Protein AF-A0A8D8NE88-F1 (afdb_monomer_lite)

pLDDT: mean 77.4, std 12.53, range [47.78, 92.0]

InterPro domains:
  IPR002919 Trypsin Inhibitor-like, cysteine rich domain [PF01826] (1-48)
  IPR002919 Trypsin Inhibitor-like, cysteine rich domain [PF01826] (60-117)
  IPR036084 Serine protease inhibitor-like superfamily [SSF57567] (3-49)
  IPR036084 Serine protease inhibitor-like superfamily [SSF57567] (58-118)
  IPR051368 Serine Protease Inhibitor-like TIL Domain [PTHR23259] (53-119)

Sequence (129 aa):
SACPETCESIAKGGSELRICTKNCVIGCTCRKGYVRNGDGECVLPEECPRHESSEESTKCGCNEEFNRCGSACPETCDILLGVVPRKPCIKICVEGCFCKEGYVRNQDAKCIPTSECSVPEPVCPPNEI

Organism: Culex pipiens (NCBI:txid7175)

Radius of gyration: 25.81 Å; chains: 1; bounding box: 61×37×64 Å

Structure (mmCIF, N/CA/C/O backbone):
data_AF-A0A8D8NE88-F1
#
_entry.id   AF-A0A8D8NE88-F1
#
loop_
_atom_site.group_PDB
_atom_site.id
_atom_site.type_symbol
_atom_site.label_atom_id
_atom_site.label_alt_id
_atom_site.label_comp_id
_atom_site.label_asym_id
_atom_site.label_entity_id
_atom_site.label_seq_id
_atom_site.pdbx_PDB_ins_code
_atom_site.Cartn_x
_atom_site.Cartn_y
_atom_site.Cartn_z
_atom_site.occupancy
_atom_site.B_iso_or_equiv
_atom_site.auth_seq_id
_atom_site.auth_comp_id
_atom_site.auth_asym_id
_atom_site.auth_atom_id
_atom_site.pdbx_PDB_model_num
ATOM 1 N N . SER A 1 1 ? -29.015 -2.255 37.401 1.00 59.91 1 SER A N 1
ATOM 2 C CA . SER A 1 1 ? -29.281 -1.421 36.212 1.00 59.91 1 SER A CA 1
ATOM 3 C C . SER A 1 1 ? -29.390 -2.311 34.992 1.00 59.91 1 SER A C 1
ATOM 5 O O . SER A 1 1 ? -28.652 -3.284 34.932 1.00 59.91 1 SER A O 1
ATOM 7 N N . ALA A 1 2 ? -30.270 -1.999 34.037 1.00 64.44 2 ALA A N 1
ATOM 8 C CA . ALA A 1 2 ? -30.461 -2.797 32.817 1.00 64.44 2 ALA A CA 1
ATOM 9 C C . ALA A 1 2 ? -29.329 -2.651 31.769 1.00 64.44 2 ALA A C 1
ATOM 11 O O . ALA A 1 2 ? -29.382 -3.283 30.723 1.00 64.44 2 ALA A O 1
ATOM 12 N N . CYS A 1 3 ? -28.300 -1.845 32.057 1.00 70.62 3 CYS A N 1
ATOM 13 C CA . CYS A 1 3 ? -27.124 -1.646 31.212 1.00 70.62 3 CYS A CA 1
ATOM 14 C C . CYS A 1 3 ? -25.844 -1.694 32.066 1.00 70.62 3 CYS A C 1
ATOM 16 O O . CYS A 1 3 ? -25.523 -0.694 32.713 1.00 70.62 3 CYS A O 1
ATOM 18 N N . PRO A 1 4 ? -25.125 -2.821 32.131 1.00 72.38 4 PRO A N 1
ATOM 19 C CA . PRO A 1 4 ? -23.781 -2.844 32.697 1.00 72.38 4 PRO A CA 1
ATOM 20 C C . PRO A 1 4 ? -22.764 -2.227 31.721 1.00 72.38 4 PRO A C 1
ATOM 22 O O . PRO A 1 4 ? -22.932 -2.284 30.499 1.00 72.38 4 PRO A O 1
ATOM 25 N N . GLU A 1 5 ? -21.704 -1.634 32.264 1.00 75.25 5 GLU A N 1
ATOM 26 C CA . GLU A 1 5 ? -20.551 -1.187 31.481 1.00 75.25 5 GLU A CA 1
ATOM 27 C C . GLU A 1 5 ? -19.736 -2.409 31.024 1.00 75.25 5 GLU A C 1
ATOM 29 O O . GLU A 1 5 ? -19.461 -3.329 31.800 1.00 75.25 5 GLU A O 1
ATOM 34 N N . THR A 1 6 ? -19.391 -2.443 29.740 1.00 81.81 6 THR A N 1
ATOM 35 C CA . THR A 1 6 ? -18.643 -3.533 29.094 1.00 81.81 6 THR A CA 1
ATOM 36 C C . THR A 1 6 ? -17.457 -2.942 28.349 1.00 81.81 6 THR A C 1
ATOM 38 O O . THR A 1 6 ? -17.503 -1.765 27.981 1.00 81.81 6 THR A O 1
ATOM 41 N N . CYS A 1 7 ? -16.429 -3.742 28.068 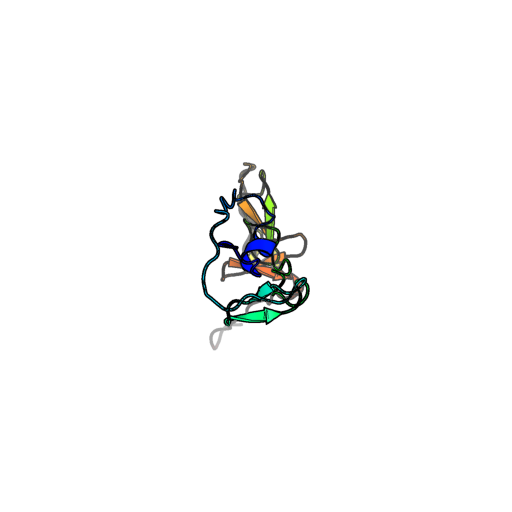1.00 80.50 7 CYS A N 1
ATOM 42 C CA . CYS A 1 7 ? -15.294 -3.283 27.260 1.00 80.50 7 CYS A CA 1
ATOM 43 C C . CYS A 1 7 ? -15.739 -2.715 25.898 1.00 80.50 7 CYS A C 1
ATOM 45 O O . CYS A 1 7 ? -15.225 -1.696 25.446 1.00 80.50 7 CYS A O 1
ATOM 47 N N . GLU A 1 8 ? -16.793 -3.285 25.309 1.00 76.56 8 GLU A N 1
ATOM 48 C CA . GLU A 1 8 ? -17.410 -2.814 24.062 1.00 76.56 8 GLU A CA 1
ATOM 49 C C . GLU A 1 8 ? -18.078 -1.431 24.183 1.00 76.56 8 GLU A C 1
ATOM 51 O O . GLU A 1 8 ? -18.140 -0.668 23.220 1.00 76.56 8 GLU A O 1
ATOM 56 N N . SER A 1 9 ? -18.575 -1.083 25.376 1.00 70.88 9 SER A N 1
ATOM 57 C CA . SER A 1 9 ? -19.137 0.244 25.673 1.00 70.88 9 SER A CA 1
ATOM 58 C C . SER A 1 9 ? -18.067 1.323 25.692 1.00 70.88 9 SER A C 1
ATOM 60 O O . SER A 1 9 ? -18.315 2.444 25.258 1.00 70.88 9 SER A O 1
ATOM 62 N N . ILE A 1 10 ? -16.903 0.976 26.242 1.00 71.50 10 ILE A N 1
ATOM 63 C CA . ILE A 1 10 ? -15.769 1.884 26.403 1.00 71.50 10 ILE A CA 1
ATOM 64 C C . ILE A 1 10 ? -15.086 2.092 25.046 1.00 71.50 10 ILE A C 1
ATOM 66 O O . ILE A 1 10 ? -14.774 3.225 24.688 1.00 71.50 10 ILE A O 1
ATOM 70 N N . ALA A 1 11 ? -14.936 1.025 24.253 1.00 63.84 11 ALA A N 1
ATOM 71 C CA . ALA A 1 11 ? -14.277 1.059 22.947 1.00 63.84 11 ALA A CA 1
ATOM 72 C C . ALA A 1 11 ? -14.993 1.933 21.898 1.00 63.84 11 ALA A C 1
ATOM 74 O O . ALA A 1 11 ? -14.343 2.515 21.037 1.00 63.84 11 ALA A O 1
ATOM 75 N N . LYS A 1 12 ? -16.325 2.071 21.965 1.00 60.06 12 LYS A N 1
ATOM 76 C CA . LYS A 1 12 ? -17.117 2.835 20.977 1.00 60.06 12 LYS A CA 1
ATOM 77 C C . LYS A 1 12 ? -17.193 4.348 21.238 1.00 60.06 12 LYS A C 1
ATOM 79 O O . LYS A 1 12 ? -18.032 5.021 20.644 1.00 60.06 12 LYS A O 1
ATOM 84 N N . GLY A 1 13 ? -16.362 4.905 22.125 1.00 56.47 13 GLY A N 1
ATOM 85 C CA . GLY A 1 13 ? -16.240 6.362 22.289 1.00 56.47 13 GLY A CA 1
ATOM 86 C C . GLY A 1 13 ? -17.548 7.090 22.636 1.00 56.47 13 GLY A C 1
ATOM 87 O O . GLY A 1 13 ? -17.723 8.247 22.267 1.00 56.47 13 GLY A O 1
ATOM 88 N N . GLY A 1 14 ? -18.490 6.420 23.310 1.00 54.78 14 GLY A N 1
ATOM 89 C CA . GLY A 1 14 ? -19.686 7.048 23.884 1.00 54.78 14 GLY A CA 1
ATOM 90 C C . GLY A 1 14 ? -20.665 7.722 22.909 1.00 54.78 14 GLY A C 1
ATOM 91 O O . GLY A 1 14 ? -21.498 8.500 23.366 1.00 54.78 14 GLY A O 1
ATOM 92 N N . SER A 1 15 ? -20.607 7.452 21.600 1.00 53.69 15 SER A N 1
ATOM 93 C CA . SER A 1 15 ? -21.457 8.124 20.597 1.00 53.69 15 SER A CA 1
ATOM 94 C C . SER A 1 15 ? -22.698 7.332 20.162 1.00 53.69 15 SER A C 1
ATOM 96 O O . SER A 1 15 ? -23.453 7.796 19.310 1.00 53.69 15 SER A O 1
ATOM 98 N N . GLU A 1 16 ? -22.970 6.176 20.775 1.00 53.19 16 GLU A N 1
ATOM 99 C CA . GLU A 1 16 ? -24.239 5.461 20.616 1.00 53.19 16 GLU A CA 1
ATOM 100 C C . GLU A 1 16 ? -25.091 5.665 21.874 1.00 53.19 16 GLU A C 1
ATOM 102 O O . GLU A 1 16 ? -24.709 5.261 22.976 1.00 53.19 16 GLU A O 1
ATOM 107 N N . LEU A 1 17 ? -26.231 6.346 21.724 1.00 56.69 17 LEU A N 1
ATOM 108 C CA . LEU A 1 17 ? -27.141 6.704 22.812 1.00 56.69 17 LEU A CA 1
ATOM 109 C C . LEU A 1 17 ? -27.700 5.436 23.479 1.00 56.69 17 LEU A C 1
ATOM 111 O O . LEU A 1 17 ? -28.743 4.911 23.089 1.00 56.69 17 LEU A O 1
ATOM 115 N N . ARG A 1 18 ? -27.013 4.936 24.509 1.00 64.25 18 ARG A N 1
ATOM 116 C CA . ARG A 1 18 ? -27.487 3.805 25.312 1.00 64.25 18 ARG A CA 1
ATOM 117 C C . ARG A 1 18 ? -28.664 4.241 26.179 1.00 64.25 18 ARG A C 1
ATOM 119 O O . ARG A 1 18 ? -28.493 4.805 27.258 1.00 64.25 18 ARG A O 1
ATOM 126 N N . ILE A 1 19 ? -29.876 3.966 25.702 1.00 65.31 19 ILE A N 1
ATOM 127 C CA . ILE A 1 19 ? -31.111 4.195 26.455 1.00 65.31 19 ILE A CA 1
ATOM 128 C C . ILE A 1 19 ? -31.238 3.109 27.524 1.00 65.31 19 ILE A C 1
ATOM 130 O O . ILE A 1 19 ? -31.550 1.957 27.232 1.00 65.31 19 ILE A O 1
ATOM 134 N N . CYS A 1 20 ? -31.009 3.485 28.779 1.00 66.94 20 CYS A N 1
ATOM 135 C CA . CYS A 1 20 ? -31.064 2.561 29.904 1.00 66.94 20 CYS A CA 1
ATOM 136 C C . CYS A 1 20 ? -32.329 2.768 30.731 1.00 66.94 20 CYS A C 1
ATOM 138 O O . CYS A 1 20 ? -32.595 3.858 31.238 1.00 66.94 20 CYS A O 1
ATOM 140 N N . THR A 1 21 ? -33.103 1.699 30.911 1.00 68.81 21 THR A N 1
ATOM 141 C CA . THR A 1 21 ? -34.234 1.694 31.840 1.00 68.81 21 THR A CA 1
ATOM 142 C C . THR A 1 21 ? -33.741 1.546 33.279 1.00 68.81 21 THR A C 1
ATOM 144 O O . THR A 1 21 ? -32.789 0.818 33.573 1.00 68.81 21 THR A O 1
ATOM 147 N N . LYS A 1 22 ? -34.428 2.204 34.219 1.00 70.56 22 LYS A N 1
ATOM 148 C CA . LYS A 1 22 ? -34.164 2.096 35.668 1.00 70.56 22 LYS A CA 1
ATOM 149 C C . LYS A 1 22 ? -34.628 0.760 36.273 1.00 70.56 22 LYS A C 1
ATOM 151 O O . LYS A 1 22 ? -34.718 0.630 37.490 1.00 70.56 22 LYS A O 1
ATOM 156 N N . ASN A 1 23 ? -34.906 -0.234 35.435 1.00 71.31 23 ASN A N 1
ATOM 157 C CA . ASN A 1 23 ? -35.354 -1.543 35.872 1.00 71.31 23 ASN A CA 1
ATOM 158 C C . ASN A 1 23 ? -34.193 -2.302 36.524 1.00 71.31 23 ASN A C 1
ATOM 160 O O . ASN A 1 23 ? -33.070 -2.350 36.006 1.00 71.31 23 ASN A O 1
ATOM 164 N N . CYS A 1 24 ? -34.468 -2.892 37.685 1.00 74.00 24 CYS A N 1
ATOM 165 C CA . CYS A 1 24 ? -33.546 -3.817 38.319 1.00 74.00 24 CYS A CA 1
ATOM 166 C C . CYS A 1 24 ? -33.685 -5.175 37.629 1.00 74.00 24 CYS A C 1
ATOM 168 O O . CYS A 1 24 ? -34.736 -5.805 37.706 1.00 74.00 24 CYS A O 1
ATOM 170 N N . VAL A 1 25 ? -32.638 -5.599 36.927 1.00 75.12 25 VAL A N 1
ATOM 171 C CA . VAL A 1 25 ? -32.553 -6.945 36.358 1.00 75.12 25 VAL A CA 1
ATOM 172 C C . VAL A 1 25 ? -31.874 -7.858 37.375 1.00 75.12 25 VAL A C 1
ATOM 174 O O . VAL A 1 25 ? -30.843 -7.493 37.943 1.00 75.12 25 VAL A O 1
ATOM 177 N N . ILE A 1 26 ? -32.467 -9.024 37.633 1.00 75.25 26 ILE A N 1
ATOM 178 C CA . ILE A 1 26 ? -31.885 -10.041 38.515 1.00 75.25 26 ILE A CA 1
ATOM 179 C C . ILE A 1 26 ? -30.698 -10.664 37.777 1.00 75.25 26 ILE A C 1
ATOM 181 O O . ILE A 1 26 ? -30.869 -11.240 36.706 1.00 75.25 26 ILE A O 1
ATOM 185 N N . GLY A 1 27 ? -29.494 -10.533 38.331 1.00 75.81 27 GLY A N 1
ATOM 186 C CA . GLY A 1 27 ? -28.281 -11.088 37.737 1.00 75.81 27 GLY A CA 1
ATOM 187 C C . GLY A 1 27 ? -27.002 -10.575 38.393 1.00 75.81 27 GLY A C 1
ATOM 188 O O . GLY A 1 27 ? -27.026 -9.686 39.244 1.00 75.81 27 GLY A O 1
ATOM 189 N N . CYS A 1 28 ? -25.867 -11.139 37.986 1.00 80.88 28 CYS A N 1
ATOM 190 C CA . CYS A 1 28 ? -24.552 -10.730 38.471 1.00 80.88 28 CYS A CA 1
ATOM 191 C C . CYS A 1 28 ? -24.066 -9.481 37.723 1.00 80.88 28 CYS A C 1
ATOM 193 O O . CYS A 1 28 ? -24.026 -9.460 36.489 1.00 80.88 28 CYS A O 1
ATOM 195 N N . THR A 1 29 ? -23.627 -8.463 38.463 1.00 80.06 29 THR A N 1
ATOM 196 C CA . THR A 1 29 ? -22.980 -7.260 37.916 1.00 80.06 29 THR A CA 1
ATOM 197 C C . THR A 1 29 ? -21.535 -7.169 38.391 1.00 80.06 29 THR A C 1
ATOM 199 O O . THR A 1 29 ? -21.202 -7.669 39.467 1.00 80.06 29 THR A O 1
ATOM 202 N N . CYS A 1 30 ? -20.679 -6.520 37.602 1.00 82.81 30 CYS A N 1
ATOM 203 C CA . CYS A 1 30 ? -19.322 -6.208 38.031 1.00 82.81 30 CYS A CA 1
ATOM 204 C C . CYS A 1 30 ? -19.335 -5.213 39.199 1.00 82.81 30 CYS A C 1
ATOM 206 O O . CYS A 1 30 ? -20.273 -4.424 39.360 1.00 82.81 30 CYS A O 1
ATOM 208 N N . ARG A 1 31 ? -18.299 -5.284 40.044 1.00 83.19 31 ARG A N 1
ATOM 209 C CA . ARG A 1 31 ? -18.098 -4.330 41.142 1.00 83.19 31 ARG A CA 1
ATOM 210 C C . ARG A 1 31 ? -17.891 -2.925 40.574 1.00 83.19 31 ARG A C 1
ATOM 212 O O . ARG A 1 31 ? -17.472 -2.765 39.432 1.00 83.19 31 ARG A O 1
ATOM 219 N N . LYS A 1 32 ? -18.152 -1.901 41.389 1.00 82.00 32 LYS A N 1
ATOM 220 C CA . LYS A 1 32 ? -17.914 -0.505 40.998 1.00 82.00 32 LYS A CA 1
ATOM 221 C C . LYS A 1 32 ? -16.457 -0.333 40.540 1.00 82.00 32 LYS A C 1
ATOM 223 O O . LYS A 1 32 ? -15.551 -0.675 41.294 1.00 82.00 32 LYS A O 1
ATOM 228 N N . GLY A 1 33 ? -16.265 0.191 39.329 1.00 80.38 33 GLY A N 1
ATOM 229 C CA . GLY A 1 33 ? -14.947 0.373 38.709 1.00 80.38 33 GLY A CA 1
ATOM 230 C C . GLY A 1 33 ? -14.461 -0.797 37.846 1.00 80.38 33 GLY A C 1
ATOM 231 O O . GLY A 1 33 ? -13.377 -0.695 37.290 1.00 80.38 33 GLY A O 1
ATOM 232 N N . TYR A 1 34 ? -15.244 -1.873 37.713 1.00 84.88 34 TYR A N 1
ATOM 233 C CA . TYR A 1 34 ? -14.950 -3.015 36.844 1.00 84.88 34 TYR A CA 1
ATOM 234 C C . TYR A 1 34 ? -15.985 -3.119 35.726 1.00 84.88 34 TYR A C 1
ATOM 236 O O . TYR A 1 34 ? -17.167 -2.830 35.933 1.00 84.88 34 TYR A O 1
ATOM 244 N N . VAL A 1 35 ? -15.552 -3.605 34.569 1.00 86.81 35 VAL A N 1
ATOM 245 C CA . VAL A 1 35 ? -16.379 -3.796 33.374 1.00 86.81 35 VAL A CA 1
ATOM 246 C C . VAL A 1 35 ? -16.274 -5.225 32.875 1.00 86.81 35 VAL A C 1
ATOM 248 O O . VAL A 1 35 ? -15.279 -5.904 33.111 1.00 86.81 35 VAL A O 1
ATOM 251 N N . ARG A 1 36 ? -17.323 -5.705 32.207 1.00 86.31 36 ARG A N 1
ATOM 252 C CA . ARG A 1 36 ? -17.337 -7.078 31.693 1.00 86.31 36 ARG A CA 1
ATOM 253 C C . ARG A 1 36 ? -16.620 -7.160 30.337 1.00 86.31 36 ARG A C 1
ATOM 255 O O . ARG A 1 36 ? -16.946 -6.372 29.442 1.00 86.31 36 ARG A O 1
ATOM 262 N N . ASN A 1 37 ? -15.663 -8.079 30.196 1.00 82.44 37 ASN A N 1
ATOM 263 C CA . ASN A 1 37 ? -14.986 -8.393 28.930 1.00 82.44 37 ASN A CA 1
ATOM 264 C C . ASN A 1 37 ? -15.839 -9.336 28.049 1.00 82.44 37 ASN A C 1
ATOM 266 O O . ASN A 1 37 ? -16.940 -9.736 28.439 1.00 82.44 37 ASN A O 1
ATOM 270 N N . GLY A 1 38 ? -15.347 -9.662 26.848 1.00 79.69 38 GLY A N 1
ATOM 271 C CA . GLY A 1 38 ? -16.026 -10.569 25.910 1.00 79.69 38 GLY A CA 1
ATOM 272 C C . GLY A 1 38 ? -16.189 -11.999 26.443 1.00 79.69 38 GLY A C 1
ATOM 273 O O . GLY A 1 38 ? -17.165 -12.666 26.113 1.00 79.69 38 GLY A O 1
ATOM 274 N N . ASP A 1 39 ? -15.291 -12.425 27.331 1.00 81.62 39 ASP A N 1
ATOM 275 C CA . ASP A 1 39 ? -15.293 -13.735 27.991 1.00 81.62 39 ASP A CA 1
ATOM 276 C C . ASP A 1 39 ? -16.250 -13.811 29.200 1.00 81.6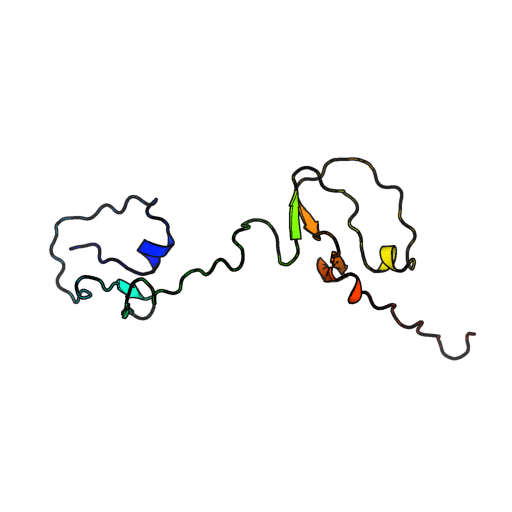2 39 ASP A C 1
ATOM 278 O O . ASP A 1 39 ? -16.456 -14.872 29.787 1.00 81.62 39 ASP A O 1
ATOM 282 N N . GLY A 1 40 ? -16.888 -12.694 29.568 1.00 81.56 40 GLY A N 1
ATOM 283 C CA . GLY A 1 40 ? -17.844 -12.616 30.675 1.00 81.56 40 GLY A CA 1
ATOM 284 C C . GLY A 1 40 ? -17.227 -12.308 32.044 1.00 81.56 40 GLY A C 1
ATOM 285 O O . GLY A 1 40 ? -17.960 -12.209 33.037 1.00 81.56 40 GLY A O 1
ATOM 286 N N . GLU A 1 41 ? -15.917 -12.088 32.104 1.00 88.19 41 GLU A N 1
ATOM 287 C CA . GLU A 1 41 ? -15.152 -11.752 33.304 1.00 88.19 41 GLU A CA 1
ATOM 288 C C . GLU A 1 41 ? -15.184 -10.249 33.602 1.00 88.19 41 GLU A C 1
ATOM 290 O O . GLU A 1 41 ? -15.309 -9.415 32.707 1.00 88.19 41 GLU A O 1
ATOM 295 N N . CYS A 1 42 ? -15.078 -9.886 34.881 1.00 89.12 42 CYS A N 1
ATOM 296 C CA . CYS A 1 42 ? -15.026 -8.491 35.310 1.00 89.12 42 CYS A CA 1
ATOM 297 C C . CYS A 1 42 ? -13.572 -8.034 35.440 1.00 89.12 42 CYS A C 1
ATOM 299 O O . CYS A 1 42 ? -12.898 -8.421 36.393 1.00 89.12 42 CYS A O 1
ATOM 301 N N . VAL A 1 43 ? -13.130 -7.178 34.525 1.00 88.62 43 VAL A N 1
ATOM 302 C CA . VAL A 1 43 ? -11.761 -6.650 34.438 1.00 88.62 43 VAL A CA 1
ATOM 303 C C . VAL A 1 43 ? -11.747 -5.140 34.684 1.00 88.62 43 VAL A C 1
ATOM 305 O O . VAL A 1 43 ? -12.800 -4.488 34.652 1.00 88.62 43 VAL A O 1
ATOM 308 N N . LEU A 1 44 ? -10.581 -4.556 34.962 1.00 86.50 44 LEU A N 1
ATOM 309 C CA . LEU A 1 44 ? -10.445 -3.099 34.985 1.00 86.50 44 LEU A CA 1
ATOM 310 C C . LEU A 1 44 ? -10.635 -2.535 33.564 1.00 86.50 44 LEU A C 1
ATOM 312 O O . LEU A 1 44 ? -10.233 -3.171 32.592 1.00 86.50 44 LEU A O 1
ATOM 316 N N . PRO A 1 45 ? -11.183 -1.316 33.409 1.00 81.56 45 PRO A N 1
ATOM 317 C CA . PRO A 1 45 ? -11.311 -0.656 32.106 1.00 81.56 45 PRO A CA 1
ATOM 318 C C . PRO A 1 45 ? -10.002 -0.579 31.309 1.00 81.56 45 PRO A C 1
ATOM 320 O O . PRO A 1 45 ? -10.029 -0.550 30.085 1.00 81.56 45 PRO A O 1
ATOM 323 N N . GLU A 1 46 ? -8.860 -0.550 31.997 1.00 78.44 46 GLU A N 1
ATOM 324 C CA . GLU A 1 46 ? -7.531 -0.516 31.38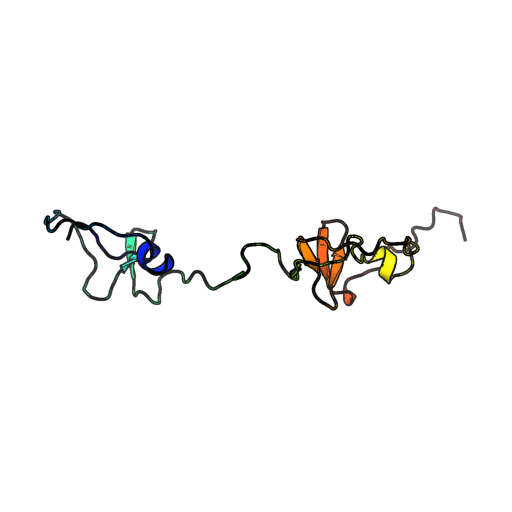0 1.00 78.44 46 GLU A CA 1
ATOM 325 C C . GLU A 1 46 ? -7.036 -1.879 30.879 1.00 78.44 46 GLU A C 1
ATOM 327 O O . GLU A 1 46 ? -6.133 -1.923 30.047 1.00 78.44 46 GLU A O 1
ATOM 332 N N . GLU A 1 47 ? -7.616 -2.963 31.395 1.00 78.94 47 GLU A N 1
ATOM 333 C CA . GLU A 1 47 ? -7.366 -4.352 30.991 1.00 78.94 47 GLU A CA 1
ATOM 334 C C . GLU A 1 47 ? -8.332 -4.814 29.904 1.00 78.94 47 GLU A C 1
ATOM 336 O O . GLU A 1 47 ? -8.141 -5.877 29.311 1.00 78.94 47 GLU A O 1
ATOM 341 N N . CYS A 1 48 ? -9.379 -4.029 29.622 1.00 78.88 48 CYS A N 1
ATOM 342 C CA . CYS A 1 48 ? -10.104 -4.214 28.381 1.00 78.88 48 CYS A CA 1
ATOM 343 C C . CYS A 1 48 ? -9.089 -4.212 27.245 1.00 78.88 48 CYS A C 1
ATOM 345 O O . CYS A 1 48 ? -8.160 -3.397 27.295 1.00 78.88 48 CYS A O 1
ATOM 347 N N . PRO A 1 49 ? -9.263 -5.071 26.225 1.00 70.75 49 PRO A N 1
ATOM 348 C CA . PRO A 1 49 ? -8.494 -4.936 25.011 1.00 70.75 49 PRO A CA 1
ATOM 349 C C . PRO A 1 49 ? -8.757 -3.517 24.534 1.00 70.75 49 PRO A C 1
ATOM 351 O O . PRO A 1 49 ? -9.822 -3.197 23.999 1.00 70.75 49 PRO A O 1
ATOM 354 N N . ARG A 1 50 ? -7.791 -2.629 24.796 1.00 61.62 50 ARG A N 1
ATOM 355 C CA . ARG A 1 50 ? -7.671 -1.423 24.020 1.00 61.62 50 ARG A CA 1
ATOM 356 C C . ARG A 1 50 ? -7.642 -2.009 22.624 1.00 61.62 50 ARG A C 1
ATOM 358 O O . ARG A 1 50 ? -6.820 -2.880 22.324 1.00 61.62 50 ARG A O 1
ATOM 365 N N . HIS A 1 51 ? -8.556 -1.566 21.778 1.00 58.94 51 HIS A N 1
ATOM 366 C CA . HIS A 1 51 ? -8.163 -1.429 20.398 1.00 58.94 51 HIS A CA 1
ATOM 367 C C . HIS A 1 51 ? -7.014 -0.415 20.452 1.00 58.94 51 HIS A C 1
ATOM 369 O O . HIS A 1 51 ? -7.211 0.781 20.266 1.00 58.94 51 HIS A O 1
ATOM 375 N N . GLU A 1 52 ? -5.834 -0.901 20.870 1.00 50.84 52 GLU A N 1
ATOM 376 C CA . GLU A 1 52 ? -4.552 -0.389 20.470 1.00 50.84 52 GLU A CA 1
ATOM 377 C C . GLU A 1 52 ? -4.775 -0.147 19.000 1.00 50.84 52 GLU A C 1
ATOM 379 O O . GLU A 1 52 ? -5.152 -1.057 18.252 1.00 50.84 52 GLU A O 1
ATOM 384 N N . SER A 1 53 ? -4.699 1.124 18.663 1.00 53.09 53 SER A N 1
ATOM 385 C CA . SER A 1 53 ? -4.615 1.667 17.331 1.00 53.09 53 SER A CA 1
ATOM 386 C C . SER A 1 53 ? -3.470 0.991 16.571 1.00 53.09 53 SER A C 1
ATOM 388 O O . SER A 1 53 ? -2.455 1.606 16.266 1.00 53.09 53 SER A O 1
ATOM 390 N N . SER A 1 54 ? -3.622 -0.294 16.281 1.00 54.34 54 SER A N 1
ATOM 391 C CA . SER A 1 54 ? -3.118 -0.918 15.081 1.00 54.34 54 SER A CA 1
ATOM 392 C C . SER A 1 54 ? -4.040 -0.405 13.989 1.00 54.34 54 SER A C 1
ATOM 394 O O . SER A 1 54 ? -5.117 -0.937 13.773 1.00 54.34 54 SER A O 1
ATOM 396 N N . GLU A 1 55 ? -3.631 0.680 13.339 1.00 55.56 55 GLU A N 1
ATOM 397 C CA . GLU A 1 55 ? -4.352 1.318 12.236 1.00 55.56 55 GLU A CA 1
ATOM 398 C C . GLU A 1 55 ? -5.483 2.287 12.656 1.00 55.56 55 GLU A C 1
ATOM 400 O O . GLU A 1 55 ? -6.635 2.147 12.244 1.00 55.56 55 GLU A O 1
ATOM 405 N N . GLU A 1 56 ? -5.165 3.385 13.359 1.00 52.66 56 GLU A N 1
ATOM 406 C CA . GLU A 1 56 ? -5.949 4.620 13.144 1.00 52.66 56 GLU A CA 1
ATOM 407 C C . GLU A 1 56 ? -5.583 5.225 11.770 1.00 52.66 56 GLU A C 1
ATOM 409 O O . GLU A 1 56 ? -4.918 6.248 11.628 1.00 52.66 56 GLU A O 1
ATOM 414 N N . SER A 1 57 ? -5.980 4.517 10.719 1.00 47.78 57 SER A N 1
ATOM 415 C CA . SER A 1 57 ? -6.170 5.022 9.363 1.00 47.78 57 SER A CA 1
ATOM 416 C C . SER A 1 57 ? -7.099 4.058 8.650 1.00 47.78 57 SER A C 1
ATOM 418 O O . SER A 1 57 ? -6.693 3.199 7.878 1.00 47.78 57 SER A O 1
ATOM 420 N N . THR A 1 58 ? -8.388 4.224 8.918 1.00 55.09 58 THR A N 1
ATOM 421 C CA . THR A 1 58 ? -9.537 3.493 8.366 1.00 55.09 58 THR A CA 1
ATOM 422 C C . THR A 1 58 ? -9.685 3.582 6.830 1.00 55.09 58 THR A C 1
ATOM 424 O O . THR A 1 58 ?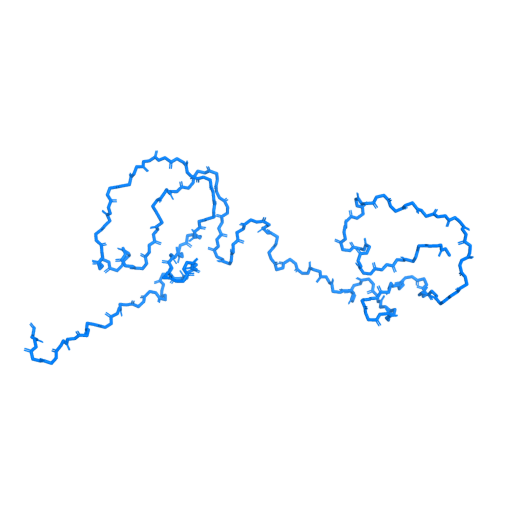 -10.800 3.564 6.321 1.00 55.09 58 THR A O 1
ATOM 427 N N . LYS A 1 59 ? -8.608 3.664 6.036 1.00 69.62 59 LYS A N 1
ATOM 428 C CA . LYS A 1 59 ? -8.679 3.503 4.571 1.00 69.62 59 LYS A CA 1
ATOM 429 C C . LYS A 1 59 ? -7.504 2.781 3.907 1.00 69.62 59 LYS A C 1
ATOM 431 O O . LYS A 1 59 ? -7.724 2.304 2.800 1.00 69.62 59 LYS A O 1
ATOM 436 N N . CYS A 1 60 ? -6.321 2.676 4.517 1.00 77.81 60 CYS A N 1
ATOM 437 C CA . CYS A 1 60 ? -5.116 2.177 3.837 1.00 77.81 60 CYS A CA 1
ATOM 438 C C . CYS A 1 60 ? -4.381 1.117 4.657 1.00 77.81 60 CYS A C 1
ATOM 440 O O . CYS A 1 60 ? -4.502 1.108 5.876 1.00 77.81 60 CYS A O 1
ATOM 442 N N . GLY A 1 61 ? -3.666 0.210 3.989 1.00 83.88 61 GLY A N 1
ATOM 443 C CA . GLY A 1 61 ? -2.925 -0.872 4.632 1.00 83.88 61 GLY A CA 1
ATOM 444 C C . GLY A 1 61 ? -1.574 -0.438 5.204 1.00 83.88 61 GLY A C 1
ATOM 445 O O . GLY A 1 61 ? -1.194 0.735 5.194 1.00 83.88 61 GLY A O 1
ATOM 446 N N . CYS A 1 62 ? -0.804 -1.420 5.674 1.00 87.12 62 CYS A N 1
ATOM 447 C CA . CYS A 1 62 ? 0.517 -1.177 6.243 1.00 87.12 62 CYS A CA 1
ATOM 448 C C . CYS A 1 62 ? 1.445 -0.476 5.236 1.00 87.12 62 CYS A C 1
ATOM 450 O O . CYS A 1 62 ? 1.532 -0.866 4.070 1.00 87.12 62 CYS A O 1
ATOM 452 N N . ASN A 1 63 ? 2.179 0.531 5.716 1.00 87.75 63 ASN A N 1
ATOM 453 C CA . ASN A 1 63 ? 3.091 1.363 4.919 1.00 87.75 63 ASN A CA 1
ATOM 454 C C . ASN A 1 63 ? 2.427 2.118 3.755 1.00 87.75 63 ASN A C 1
ATOM 456 O O . ASN A 1 63 ? 3.113 2.571 2.836 1.00 87.75 63 ASN A O 1
ATOM 460 N N . GLU A 1 64 ? 1.110 2.309 3.822 1.00 89.38 64 GLU A N 1
ATOM 461 C CA . GLU A 1 64 ? 0.359 3.165 2.913 1.00 89.38 64 GLU A CA 1
ATOM 462 C C . GLU A 1 64 ? -0.106 4.447 3.617 1.00 89.38 64 GLU A C 1
ATOM 464 O O . GLU A 1 64 ? -0.292 4.500 4.834 1.00 89.38 64 GLU A O 1
ATOM 469 N N . GLU A 1 65 ? -0.283 5.504 2.835 1.00 89.56 65 GLU A N 1
ATOM 470 C CA . GLU A 1 65 ? -0.875 6.771 3.238 1.00 89.56 65 GLU A CA 1
ATOM 471 C C . GLU A 1 65 ? -2.030 7.109 2.293 1.00 89.56 65 GLU A C 1
ATOM 473 O O . GLU A 1 65 ? -1.943 6.940 1.072 1.00 89.56 65 GLU A O 1
ATOM 478 N N . PHE A 1 66 ? -3.133 7.586 2.866 1.00 88.69 66 PHE A N 1
ATOM 479 C CA . PHE A 1 66 ? -4.264 8.054 2.083 1.00 88.69 66 PHE A CA 1
ATOM 480 C C . PHE A 1 66 ? -3.976 9.440 1.509 1.00 88.69 66 PHE A C 1
ATOM 482 O O . PHE A 1 66 ? -3.734 10.389 2.254 1.00 88.69 66 PHE A O 1
ATOM 489 N N . ASN A 1 67 ? -4.104 9.588 0.195 1.00 87.38 67 ASN A N 1
ATOM 490 C CA . ASN A 1 67 ? -3.971 10.873 -0.476 1.00 87.38 67 ASN A CA 1
ATOM 491 C C . ASN A 1 67 ? -5.159 11.113 -1.419 1.00 87.38 67 ASN A C 1
ATOM 493 O O . ASN A 1 67 ? -5.629 10.202 -2.097 1.00 87.38 67 ASN A O 1
ATOM 497 N N . ARG A 1 68 ? -5.639 12.360 -1.481 1.00 89.00 68 ARG A N 1
ATOM 498 C CA . ARG A 1 68 ? -6.699 12.795 -2.413 1.00 89.00 68 ARG A CA 1
ATOM 499 C C . ARG A 1 68 ? -6.174 13.127 -3.810 1.00 89.00 68 ARG A C 1
ATOM 501 O O . ARG A 1 68 ? -6.948 13.193 -4.758 1.00 89.00 68 ARG A O 1
ATOM 508 N N . CYS A 1 69 ? -4.870 13.355 -3.941 1.00 89.56 69 CYS A N 1
ATOM 509 C CA . CYS A 1 69 ? -4.206 13.602 -5.215 1.00 89.56 69 CYS A CA 1
ATOM 510 C C . CYS A 1 69 ? -2.869 12.851 -5.266 1.00 89.56 69 CYS A C 1
ATOM 512 O O . CYS A 1 69 ? -1.796 13.451 -5.206 1.00 89.56 69 CYS A O 1
ATOM 514 N N . GLY A 1 70 ? -2.934 11.522 -5.349 1.00 88.19 70 GLY A N 1
ATOM 515 C CA . GLY A 1 70 ? -1.776 10.684 -5.645 1.00 88.19 70 GLY A CA 1
ATOM 516 C C . GLY A 1 70 ? -1.620 10.395 -7.140 1.00 88.19 70 GLY A C 1
ATOM 517 O O . GLY A 1 70 ? -2.477 10.730 -7.963 1.00 88.19 70 GLY A O 1
ATOM 518 N N . SER A 1 71 ? -0.491 9.776 -7.490 1.00 88.31 71 SER A N 1
ATOM 519 C CA . SER A 1 71 ? -0.146 9.396 -8.865 1.00 88.31 71 SER A CA 1
ATOM 520 C C . SER A 1 71 ? -0.957 8.185 -9.331 1.00 88.31 71 SER A C 1
ATOM 522 O O . SER A 1 71 ? -0.985 7.164 -8.652 1.00 88.31 71 SER A O 1
ATOM 524 N N . ALA A 1 72 ? -1.522 8.241 -10.542 1.00 87.38 72 ALA A N 1
ATOM 525 C CA . ALA A 1 72 ? -2.142 7.077 -11.190 1.00 87.38 72 ALA A CA 1
ATOM 526 C C . ALA A 1 72 ? -1.139 5.953 -11.523 1.00 87.38 72 ALA A C 1
ATOM 528 O O . ALA A 1 72 ? -1.539 4.827 -11.812 1.00 87.38 72 ALA A O 1
ATOM 529 N N . CYS A 1 73 ? 0.159 6.263 -11.516 1.00 87.88 73 CYS A N 1
ATOM 530 C CA . CYS A 1 73 ? 1.228 5.314 -11.793 1.00 87.88 73 CYS A CA 1
ATOM 531 C C . CYS A 1 73 ? 2.010 5.058 -10.499 1.00 87.88 73 CYS A C 1
ATOM 533 O O . CYS A 1 73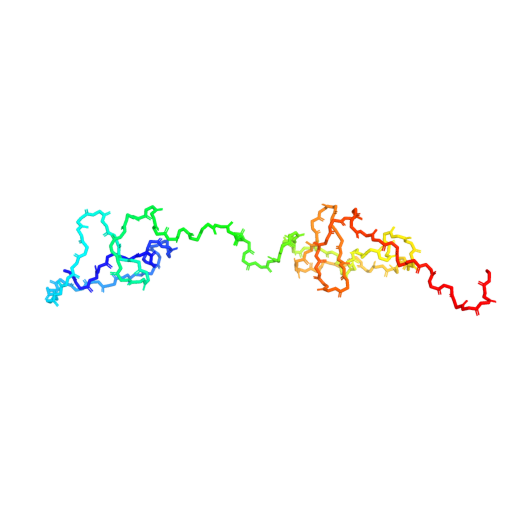 ? 2.779 5.940 -10.095 1.00 87.88 73 CYS A O 1
ATOM 535 N N . PRO A 1 74 ? 1.802 3.907 -9.838 1.00 81.56 74 PRO A N 1
ATOM 536 C CA . PRO A 1 74 ? 2.553 3.542 -8.644 1.00 81.56 74 PRO A CA 1
ATOM 537 C C . PRO A 1 74 ? 4.011 3.220 -8.992 1.00 81.56 74 PRO A C 1
ATOM 539 O O . PRO A 1 74 ? 4.300 2.698 -10.071 1.00 81.56 74 PRO A O 1
ATOM 542 N N . GLU A 1 75 ? 4.929 3.512 -8.071 1.00 84.06 75 GLU A N 1
ATOM 543 C CA . GLU A 1 75 ? 6.310 3.032 -8.159 1.00 84.06 75 GLU A CA 1
ATOM 544 C C . GLU A 1 75 ? 6.388 1.569 -7.710 1.00 84.06 75 GLU A C 1
ATOM 546 O O . GLU A 1 75 ? 5.833 1.186 -6.675 1.00 84.06 75 GLU A O 1
ATOM 551 N N . THR A 1 76 ? 7.073 0.747 -8.503 1.00 88.56 76 THR A N 1
ATOM 552 C CA . THR A 1 76 ? 7.300 -0.678 -8.236 1.00 88.56 76 THR A CA 1
ATOM 553 C C . THR A 1 76 ? 8.794 -0.972 -8.188 1.00 88.56 76 THR A C 1
ATOM 555 O O . THR A 1 76 ? 9.596 -0.215 -8.746 1.00 88.56 76 THR A O 1
ATOM 558 N N . CYS A 1 77 ? 9.176 -2.093 -7.570 1.00 87.19 77 CYS A N 1
ATOM 559 C CA . CYS A 1 77 ? 10.573 -2.535 -7.561 1.00 87.19 77 CYS A CA 1
ATOM 560 C C . CYS A 1 77 ? 11.154 -2.664 -8.978 1.00 87.19 77 CYS A C 1
ATOM 562 O O . CYS A 1 77 ? 12.298 -2.285 -9.191 1.00 87.19 77 CYS A O 1
ATOM 564 N N . ASP A 1 78 ? 10.374 -3.111 -9.968 1.00 85.75 78 ASP A N 1
ATOM 565 C CA . ASP A 1 78 ? 10.858 -3.267 -11.348 1.00 85.75 78 ASP A CA 1
ATOM 566 C C . ASP A 1 78 ? 11.240 -1.933 -12.006 1.00 85.75 78 ASP A C 1
ATOM 568 O O . ASP A 1 78 ? 12.190 -1.867 -12.786 1.00 85.75 78 ASP A O 1
ATOM 572 N N . ILE A 1 79 ? 10.502 -0.862 -11.689 1.00 86.25 79 ILE A N 1
ATOM 573 C CA . ILE A 1 79 ? 10.799 0.495 -12.169 1.00 86.25 79 ILE A CA 1
ATOM 574 C C . ILE A 1 79 ? 12.013 1.050 -11.422 1.00 86.25 79 ILE A C 1
ATOM 576 O O . ILE A 1 79 ? 12.898 1.632 -12.047 1.00 86.25 79 ILE A O 1
ATOM 580 N N . LEU A 1 80 ? 12.071 0.844 -10.102 1.00 85.31 80 LEU A N 1
ATOM 581 C CA . LEU A 1 80 ? 13.174 1.296 -9.252 1.00 85.31 80 LEU A CA 1
ATOM 582 C C . LEU A 1 80 ? 14.510 0.646 -9.653 1.00 85.31 80 LEU A C 1
ATOM 584 O O . LEU A 1 80 ? 15.530 1.324 -9.724 1.00 85.31 80 LEU A O 1
ATOM 588 N N . LEU A 1 81 ? 14.490 -0.656 -9.946 1.00 82.75 81 LEU A N 1
ATOM 589 C CA . LEU A 1 81 ? 15.653 -1.449 -10.354 1.00 82.75 81 LEU A CA 1
ATOM 590 C C . LEU A 1 81 ? 15.996 -1.300 -11.847 1.00 82.75 81 LEU A C 1
ATOM 592 O O . LEU A 1 81 ? 16.985 -1.864 -12.306 1.00 82.75 81 LEU A O 1
ATOM 596 N N . GLY A 1 82 ? 15.192 -0.564 -12.621 1.00 81.38 82 GLY A N 1
ATOM 597 C CA . GLY A 1 82 ? 15.423 -0.353 -14.053 1.00 81.38 82 GLY A CA 1
ATOM 598 C C . GLY A 1 82 ? 15.148 -1.575 -14.936 1.00 81.38 82 GLY A C 1
ATOM 599 O O . GLY A 1 82 ? 15.517 -1.565 -16.109 1.00 81.38 82 GLY A O 1
ATOM 600 N N . VAL A 1 83 ? 14.479 -2.605 -14.407 1.00 83.31 83 VAL A N 1
ATOM 601 C CA . VAL A 1 83 ? 14.042 -3.794 -15.162 1.00 83.31 83 VAL A CA 1
ATOM 602 C C . VAL A 1 83 ? 12.988 -3.405 -16.200 1.00 83.31 83 VAL A C 1
ATOM 604 O O . VAL A 1 83 ? 12.985 -3.912 -17.321 1.00 83.31 83 VAL A O 1
ATOM 607 N N . VAL A 1 84 ? 12.097 -2.475 -15.840 1.00 81.62 84 VAL A N 1
ATOM 608 C CA . VAL A 1 84 ? 11.037 -1.971 -16.720 1.00 81.62 84 VAL A CA 1
ATOM 609 C C . VAL A 1 84 ? 11.164 -0.453 -16.864 1.00 81.62 84 VAL A C 1
ATOM 611 O O . VAL A 1 84 ? 11.253 0.256 -15.860 1.00 81.62 84 VAL A O 1
ATOM 614 N N . PRO A 1 85 ? 11.125 0.096 -18.094 1.00 82.50 85 PRO A N 1
ATOM 615 C CA . PRO A 1 85 ? 11.177 1.537 -18.289 1.00 82.50 85 PRO A CA 1
ATOM 616 C C . PRO A 1 85 ? 9.931 2.219 -17.715 1.00 82.50 85 PRO A C 1
ATOM 618 O O . PRO A 1 85 ? 8.798 1.757 -17.894 1.00 82.50 85 PRO A O 1
ATOM 621 N N . ARG A 1 86 ? 10.127 3.379 -17.079 1.00 83.81 86 ARG A N 1
ATOM 622 C CA . ARG A 1 86 ? 9.023 4.211 -16.591 1.00 83.81 86 ARG A CA 1
ATOM 623 C C . ARG A 1 86 ? 8.180 4.690 -17.772 1.00 83.81 86 ARG A C 1
ATOM 625 O O . ARG A 1 86 ? 8.642 5.459 -18.614 1.00 83.81 86 ARG A O 1
ATOM 632 N N . LYS A 1 87 ? 6.925 4.249 -17.823 1.00 86.56 87 LYS A N 1
ATOM 633 C CA . LYS A 1 87 ? 5.981 4.682 -18.858 1.00 86.56 87 LYS A CA 1
ATOM 634 C C . LYS A 1 87 ? 5.575 6.147 -18.641 1.00 86.56 87 LYS A C 1
ATOM 636 O O . LYS A 1 87 ? 5.527 6.596 -17.492 1.00 86.56 87 LYS A O 1
ATOM 641 N N . PRO A 1 88 ? 5.250 6.891 -19.716 1.00 87.38 88 PRO A N 1
ATOM 642 C CA . PRO A 1 88 ? 4.675 8.224 -19.590 1.00 87.38 88 PRO A CA 1
ATOM 643 C C . PRO A 1 88 ? 3.422 8.162 -18.712 1.00 87.38 88 PRO A C 1
ATOM 645 O O . PRO A 1 88 ? 2.486 7.426 -19.021 1.00 87.38 88 PRO A O 1
ATOM 648 N N . CYS A 1 89 ? 3.419 8.914 -17.613 1.00 87.44 89 CYS A N 1
ATOM 649 C CA . CYS A 1 89 ? 2.287 8.969 -16.698 1.00 87.44 89 CYS A CA 1
ATOM 650 C C . CYS A 1 89 ? 1.521 10.274 -16.889 1.00 87.44 89 CYS A C 1
ATOM 652 O O . CYS A 1 89 ? 2.107 11.361 -16.870 1.00 87.44 89 CYS A O 1
ATOM 654 N N . ILE A 1 90 ? 0.207 10.172 -17.049 1.00 88.44 90 ILE A N 1
ATOM 655 C 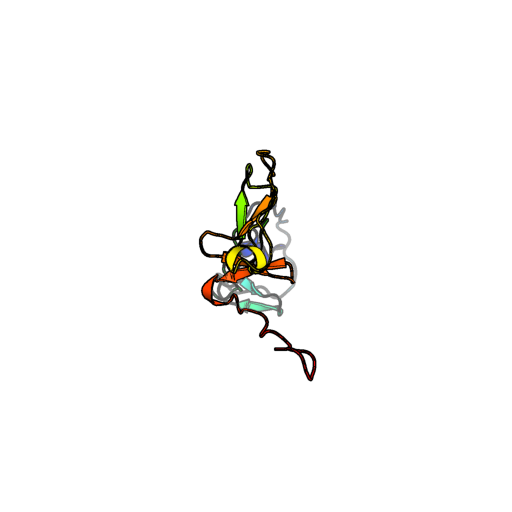CA . ILE A 1 90 ? -0.670 11.339 -17.078 1.00 88.44 90 ILE A CA 1
ATOM 656 C C . ILE A 1 90 ? -0.743 11.970 -15.680 1.00 88.44 90 ILE A C 1
ATOM 658 O O . ILE A 1 90 ? -0.880 11.276 -14.675 1.00 88.44 90 ILE A O 1
ATOM 662 N N . LYS A 1 91 ? -0.650 13.300 -15.605 1.00 86.81 91 LYS A N 1
ATOM 663 C CA . LYS A 1 91 ? -0.714 14.048 -14.339 1.00 86.81 91 LYS A CA 1
ATOM 664 C C . LYS A 1 91 ? -2.165 14.293 -13.925 1.00 86.81 91 LYS A C 1
ATOM 666 O O . LYS A 1 91 ? -2.648 15.419 -13.991 1.00 86.81 91 LYS A O 1
ATOM 671 N N . ILE A 1 92 ? -2.858 13.228 -13.541 1.00 91.81 92 ILE A N 1
ATOM 672 C CA . ILE A 1 92 ? -4.200 13.299 -12.955 1.00 91.81 92 ILE A CA 1
ATOM 673 C C . ILE A 1 92 ? -4.127 12.988 -11.460 1.00 91.81 92 ILE A C 1
ATOM 675 O O . ILE A 1 92 ? -3.347 12.131 -11.048 1.00 91.81 92 ILE A O 1
ATOM 679 N N . CYS A 1 93 ? -4.931 13.684 -10.657 1.00 91.00 93 CYS A N 1
ATOM 680 C CA . CYS A 1 93 ? -5.100 13.351 -9.248 1.00 91.00 93 CYS A CA 1
ATOM 681 C C . CYS A 1 93 ? -5.950 12.088 -9.130 1.00 91.00 93 CYS A C 1
ATOM 683 O O . CYS A 1 93 ? -7.086 12.069 -9.610 1.00 91.00 93 CYS A O 1
ATOM 685 N N . VAL A 1 94 ? -5.419 11.062 -8.470 1.00 90.88 94 VAL A N 1
ATOM 686 C CA . VAL A 1 94 ? -6.191 9.881 -8.079 1.00 90.88 94 VAL A CA 1
ATOM 687 C C . VAL A 1 94 ? -6.294 9.861 -6.560 1.00 90.88 94 VAL A C 1
ATOM 689 O O . VAL A 1 94 ? -5.288 9.987 -5.865 1.00 90.88 94 VAL A O 1
ATOM 692 N N . GLU A 1 95 ? -7.513 9.741 -6.045 1.00 91.12 95 GLU A N 1
ATOM 693 C CA . GLU A 1 95 ? -7.760 9.564 -4.615 1.00 91.12 95 GLU A CA 1
ATOM 694 C C . GLU A 1 95 ? -7.615 8.082 -4.256 1.00 91.12 95 GLU A C 1
ATOM 696 O O . GLU A 1 95 ? -8.191 7.221 -4.924 1.00 91.12 95 GLU A O 1
ATOM 701 N N . GLY A 1 96 ? -6.838 7.770 -3.220 1.00 89.31 96 GLY A N 1
ATOM 702 C CA . GLY A 1 96 ? -6.567 6.389 -2.836 1.00 89.31 96 GLY A CA 1
ATOM 703 C C . GLY A 1 96 ? -5.428 6.237 -1.835 1.00 89.31 96 GLY A C 1
ATOM 704 O O . GLY A 1 96 ? -4.994 7.201 -1.204 1.00 89.31 96 GLY A O 1
ATOM 705 N N . CYS A 1 97 ? -4.964 5.000 -1.694 1.00 91.06 97 CYS A N 1
ATOM 706 C CA . CYS A 1 97 ? -3.856 4.623 -0.825 1.00 91.06 97 CYS A CA 1
ATOM 707 C C . CYS A 1 97 ? -2.576 4.474 -1.634 1.00 91.06 97 CYS A C 1
ATOM 709 O O . CYS A 1 97 ? -2.547 3.764 -2.642 1.00 91.06 97 CYS A O 1
ATOM 711 N N . PHE A 1 98 ? -1.520 5.137 -1.181 1.00 90.69 98 PHE A N 1
ATOM 712 C CA . PHE A 1 98 ? -0.231 5.176 -1.858 1.00 90.69 98 PHE A CA 1
ATOM 713 C C . PHE A 1 98 ? 0.864 4.744 -0.894 1.00 90.69 98 PHE A C 1
ATOM 715 O O . PHE A 1 98 ? 0.763 5.000 0.302 1.00 90.69 98 PHE A O 1
ATOM 722 N N . CYS A 1 99 ? 1.906 4.080 -1.398 1.00 91.50 99 CYS A N 1
ATOM 723 C CA . CYS A 1 99 ? 3.042 3.716 -0.559 1.00 91.50 99 CYS A CA 1
ATOM 724 C C . CYS A 1 99 ? 3.696 4.976 0.016 1.00 91.50 99 CYS A C 1
ATOM 726 O O . CYS A 1 99 ? 3.853 5.974 -0.692 1.00 91.50 99 CYS A O 1
ATOM 728 N N . LYS A 1 100 ? 4.062 4.922 1.298 1.00 90.88 100 LYS A N 1
ATOM 729 C CA . LYS A 1 100 ? 4.813 5.994 1.961 1.00 90.88 100 LYS A CA 1
ATOM 730 C C . LYS A 1 100 ? 6.167 6.204 1.283 1.00 90.88 100 LYS A C 1
ATOM 732 O O . LYS A 1 100 ? 6.682 5.319 0.601 1.00 90.88 100 LYS A O 1
ATOM 737 N N . GLU A 1 101 ? 6.772 7.364 1.511 1.00 87.94 101 GLU A N 1
ATOM 738 C CA . GLU A 1 101 ? 8.119 7.651 1.016 1.00 87.94 101 GLU A CA 1
ATOM 739 C C . GLU A 1 101 ? 9.119 6.575 1.483 1.00 87.94 101 GLU A C 1
ATOM 741 O O . GLU A 1 101 ? 9.124 6.179 2.649 1.00 87.94 101 GLU A O 1
ATOM 746 N N . GLY A 1 102 ? 9.933 6.063 0.555 1.00 87.12 102 GLY A N 1
ATOM 747 C CA . GLY A 1 102 ? 10.857 4.951 0.812 1.00 87.12 102 GLY A CA 1
ATOM 748 C C . GLY A 1 102 ? 10.242 3.550 0.690 1.00 87.12 102 GLY A C 1
ATOM 749 O O . GLY A 1 102 ? 10.960 2.563 0.859 1.00 87.12 102 GLY A O 1
ATOM 750 N N . TYR A 1 103 ? 8.953 3.445 0.354 1.00 91.44 103 TYR A N 1
ATOM 751 C CA . TYR A 1 103 ? 8.268 2.183 0.086 1.00 91.44 103 TYR A CA 1
ATOM 752 C C . TYR A 1 103 ? 7.794 2.117 -1.364 1.00 91.44 103 TYR A C 1
ATOM 754 O O . TYR A 1 103 ? 7.332 3.103 -1.935 1.00 91.44 103 TYR A O 1
ATOM 762 N N . VAL A 1 104 ? 7.856 0.927 -1.951 1.00 91.75 104 VAL A N 1
ATOM 763 C CA . VAL A 1 104 ? 7.365 0.654 -3.305 1.00 91.75 104 VAL A CA 1
ATOM 764 C C . VAL A 1 104 ? 6.433 -0.543 -3.304 1.00 91.75 104 VAL A C 1
ATOM 766 O O . VAL A 1 104 ? 6.480 -1.397 -2.415 1.00 91.75 104 VAL A O 1
ATOM 769 N N . ARG A 1 105 ? 5.551 -0.601 -4.301 1.00 89.88 105 ARG A N 1
ATOM 770 C CA . ARG A 1 105 ? 4.551 -1.663 -4.381 1.00 89.88 105 ARG A CA 1
ATOM 771 C C . ARG A 1 105 ? 5.160 -2.917 -5.005 1.00 89.88 105 ARG A C 1
ATOM 773 O O . ARG A 1 105 ? 5.735 -2.854 -6.094 1.00 89.88 105 ARG A O 1
ATOM 780 N N . ASN A 1 106 ? 5.029 -4.046 -4.316 1.00 85.62 106 ASN A N 1
ATOM 781 C CA . ASN A 1 106 ? 5.452 -5.355 -4.807 1.00 85.62 106 ASN A CA 1
ATOM 782 C C . ASN A 1 106 ? 4.349 -6.033 -5.653 1.00 85.62 106 ASN A C 1
ATOM 784 O O . ASN A 1 106 ? 3.264 -5.479 -5.854 1.00 85.62 106 ASN A O 1
ATOM 788 N N . GLN A 1 107 ? 4.620 -7.250 -6.134 1.00 82.12 107 GLN A N 1
ATOM 789 C CA . GLN A 1 107 ? 3.676 -8.037 -6.940 1.00 82.12 107 GLN A CA 1
ATOM 790 C C . GLN A 1 107 ? 2.408 -8.447 -6.169 1.00 82.12 107 GLN A C 1
ATOM 792 O O . GLN A 1 107 ? 1.336 -8.527 -6.763 1.00 82.12 107 GLN A O 1
ATOM 797 N N . ASP A 1 108 ? 2.497 -8.615 -4.846 1.00 82.31 108 ASP A N 1
ATOM 798 C CA . ASP A 1 108 ? 1.353 -8.884 -3.959 1.00 82.31 108 ASP A CA 1
ATOM 799 C C . ASP A 1 108 ? 0.533 -7.629 -3.621 1.00 82.31 108 ASP A C 1
ATOM 801 O O . ASP A 1 108 ? -0.309 -7.654 -2.721 1.00 82.31 108 ASP A O 1
ATOM 805 N N . ALA A 1 109 ? 0.792 -6.509 -4.302 1.00 81.12 109 ALA A N 1
ATOM 806 C CA . ALA A 1 109 ? 0.175 -5.217 -4.040 1.00 81.12 109 ALA A CA 1
ATOM 807 C C . ALA A 1 109 ? 0.403 -4.694 -2.606 1.00 81.12 109 ALA A C 1
ATOM 809 O O . ALA A 1 109 ? -0.420 -3.927 -2.106 1.00 81.12 109 ALA A O 1
ATOM 810 N N . LYS A 1 110 ? 1.516 -5.060 -1.962 1.00 87.88 110 LYS A N 1
ATOM 811 C CA . LYS A 1 110 ? 1.944 -4.552 -0.650 1.00 87.88 110 LYS A CA 1
ATOM 812 C C . LYS A 1 110 ? 3.067 -3.533 -0.799 1.00 87.88 110 LYS A C 1
ATOM 814 O O . LYS A 1 110 ? 3.914 -3.662 -1.682 1.00 87.88 110 LYS A O 1
ATOM 819 N N . CYS A 1 111 ? 3.084 -2.533 0.076 1.00 90.88 111 CYS A N 1
ATOM 820 C CA . CYS A 1 111 ? 4.160 -1.551 0.139 1.00 90.88 111 CYS A CA 1
ATOM 821 C C . CYS A 1 111 ? 5.309 -2.093 0.994 1.00 90.88 111 CYS A C 1
ATOM 823 O O . CYS A 1 111 ? 5.181 -2.221 2.215 1.00 90.88 111 CYS A O 1
ATOM 825 N N . ILE A 1 112 ? 6.419 -2.418 0.336 1.00 91.81 112 ILE A N 1
ATOM 826 C CA . ILE A 1 112 ? 7.645 -2.919 0.964 1.00 91.81 112 ILE A CA 1
ATOM 827 C C . ILE A 1 112 ? 8.741 -1.850 0.907 1.00 91.81 112 ILE A C 1
ATOM 829 O O . ILE A 1 112 ? 8.708 -1.003 0.008 1.00 91.81 112 ILE A O 1
ATOM 833 N N . PRO A 1 113 ? 9.702 -1.851 1.843 1.00 92.00 113 PRO A N 1
ATOM 834 C CA . PRO A 1 113 ? 10.859 -0.968 1.780 1.00 92.00 113 PRO A CA 1
ATOM 835 C C . PRO A 1 113 ? 11.610 -1.145 0.462 1.00 92.00 113 PRO A C 1
ATOM 837 O O . PRO A 1 113 ? 11.799 -2.265 -0.010 1.00 92.00 113 PRO A O 1
ATOM 840 N N . THR A 1 114 ? 12.108 -0.053 -0.111 1.00 87.44 114 THR A N 1
ATOM 841 C CA . THR A 1 114 ? 12.934 -0.098 -1.333 1.00 87.44 114 THR A CA 1
ATOM 842 C C . THR A 1 114 ? 14.172 -0.986 -1.177 1.00 87.44 114 THR A C 1
ATOM 844 O O . THR A 1 114 ? 14.603 -1.608 -2.143 1.00 87.44 114 THR A O 1
ATOM 847 N N . SER A 1 115 ? 14.704 -1.111 0.042 1.00 85.88 115 SER A N 1
ATOM 848 C CA . SER A 1 115 ? 15.808 -2.017 0.387 1.00 85.88 115 SER A CA 1
ATOM 849 C C . SER A 1 115 ? 15.474 -3.503 0.226 1.00 85.88 115 SER A C 1
ATOM 851 O O . SER A 1 115 ? 16.384 -4.317 0.105 1.00 85.88 115 SER A O 1
ATOM 853 N N . GLU A 1 116 ? 14.190 -3.870 0.245 1.00 87.06 116 GLU A N 1
ATOM 854 C CA . GLU A 1 116 ? 13.728 -5.247 0.034 1.00 87.06 116 GLU A CA 1
ATOM 855 C C . GLU A 1 116 ? 13.503 -5.565 -1.452 1.00 87.06 116 GLU A C 1
ATOM 857 O O . GLU A 1 116 ? 13.242 -6.716 -1.810 1.00 87.06 116 GLU A O 1
ATOM 862 N N . CYS A 1 117 ? 13.644 -4.575 -2.342 1.00 84.31 117 CYS A N 1
ATOM 863 C CA . CYS A 1 117 ? 13.641 -4.824 -3.775 1.00 84.31 117 CYS A CA 1
ATOM 864 C C . CYS A 1 117 ? 14.877 -5.630 -4.163 1.00 84.31 117 CYS A C 1
ATOM 866 O O . CYS A 1 117 ? 15.980 -5.105 -4.297 1.00 84.31 117 CYS A O 1
ATOM 868 N N . SER A 1 118 ? 14.666 -6.921 -4.381 1.00 75.94 118 SER A N 1
ATOM 869 C CA . SER A 1 118 ? 15.674 -7.806 -4.945 1.00 75.94 118 SER A CA 1
ATOM 870 C C . SER A 1 118 ? 15.523 -7.828 -6.459 1.00 75.94 118 SER A C 1
ATOM 872 O O . SER A 1 118 ? 14.408 -7.909 -6.977 1.00 75.94 118 SER A O 1
ATOM 874 N N . VAL A 1 119 ? 16.643 -7.773 -7.176 1.00 63.75 119 VAL A N 1
ATOM 875 C CA . VAL A 1 119 ? 16.637 -8.165 -8.585 1.00 63.75 119 VAL A CA 1
ATOM 876 C C . VAL A 1 119 ? 16.260 -9.646 -8.642 1.00 63.75 119 VAL A C 1
ATOM 878 O O . VAL A 1 119 ? 16.849 -10.433 -7.895 1.00 63.75 119 VAL A O 1
ATOM 881 N N . PRO A 1 120 ? 15.292 -10.067 -9.475 1.00 61.41 120 PRO A N 1
ATOM 882 C CA . PRO A 1 120 ? 15.238 -11.471 -9.837 1.00 61.41 120 PRO A CA 1
ATOM 883 C C . PRO A 1 120 ? 16.605 -11.795 -10.440 1.00 61.41 120 PRO A C 1
ATOM 885 O O . PRO A 1 120 ? 17.034 -11.122 -11.382 1.00 61.41 120 PRO A O 1
ATOM 888 N N . GLU A 1 121 ? 17.327 -12.747 -9.841 1.00 58.62 121 GLU A N 1
ATOM 889 C CA . GLU A 1 121 ? 18.577 -13.223 -10.425 1.00 58.62 121 GLU A CA 1
ATOM 890 C C . GLU A 1 121 ? 18.298 -13.553 -11.894 1.00 58.62 121 GLU A C 1
ATOM 892 O O . GLU A 1 121 ? 17.257 -14.161 -12.182 1.00 58.62 121 GLU A O 1
ATOM 897 N N . PRO A 1 122 ? 19.153 -13.117 -12.837 1.00 58.84 122 PRO A N 1
ATOM 898 C CA . PRO A 1 122 ? 18.980 -13.494 -14.225 1.00 58.84 122 PRO A CA 1
ATOM 899 C C . PRO A 1 122 ? 19.000 -15.019 -14.273 1.00 58.84 122 PRO A C 1
ATOM 901 O O . PRO A 1 122 ? 20.033 -15.652 -14.065 1.00 58.84 122 PRO A O 1
ATOM 904 N N . VAL A 1 123 ? 17.832 -15.622 -14.492 1.00 58.59 123 VAL A N 1
ATOM 905 C CA . VAL A 1 123 ? 17.741 -17.054 -14.736 1.00 58.59 123 VAL A CA 1
ATOM 906 C C . VAL A 1 123 ? 18.255 -17.238 -16.152 1.00 58.59 123 VAL A C 1
ATOM 908 O O . VAL A 1 123 ? 17.489 -17.155 -17.109 1.00 58.59 123 VAL A O 1
ATOM 911 N N . CYS A 1 124 ? 19.569 -17.403 -16.292 1.00 54.00 124 CYS A N 1
ATOM 912 C CA . CYS A 1 124 ? 20.167 -17.769 -17.562 1.00 54.00 124 CYS A CA 1
ATOM 913 C C . CYS A 1 124 ? 19.590 -19.140 -17.940 1.00 54.00 124 CYS A C 1
ATOM 915 O O . CYS A 1 124 ? 19.765 -20.102 -17.178 1.00 54.00 124 CYS A O 1
ATOM 917 N N . PRO A 1 125 ? 18.896 -19.276 -19.082 1.00 63.28 125 PRO A N 1
ATOM 918 C CA . PRO A 1 125 ? 18.620 -20.591 -19.630 1.00 63.28 125 PRO A CA 1
ATOM 919 C C . PRO A 1 125 ? 19.957 -21.323 -19.812 1.00 63.28 125 PRO A C 1
ATOM 921 O O . PRO A 1 125 ? 20.974 -20.683 -20.102 1.00 63.28 125 PRO A O 1
ATOM 924 N N . PRO A 1 126 ? 20.010 -22.654 -19.644 1.00 58.22 126 PRO A N 1
ATOM 925 C CA . PRO A 1 126 ? 21.245 -23.377 -19.901 1.00 58.22 126 PRO A CA 1
ATOM 926 C C . PRO A 1 126 ? 21.740 -23.075 -21.328 1.00 58.22 126 PRO A C 1
ATOM 928 O O . PRO A 1 126 ? 21.027 -23.339 -22.295 1.00 58.22 126 PRO A O 1
ATOM 931 N N . ASN A 1 127 ? 22.986 -22.589 -21.426 1.00 52.75 127 ASN A N 1
ATOM 932 C CA . ASN A 1 127 ? 23.747 -22.257 -22.645 1.00 52.75 127 ASN A CA 1
ATOM 933 C C . ASN A 1 127 ? 23.571 -20.856 -23.272 1.00 52.75 127 ASN A C 1
ATOM 935 O O . ASN A 1 127 ? 23.939 -20.690 -24.435 1.00 52.75 127 ASN A O 1
ATOM 939 N N . GLU A 1 128 ? 23.111 -19.843 -22.537 1.00 63.50 128 GLU A N 1
ATOM 940 C CA . GLU A 1 128 ? 23.182 -18.440 -22.991 1.00 63.50 128 GLU A CA 1
ATOM 941 C C . GLU A 1 128 ? 24.101 -17.601 -22.078 1.00 63.50 128 GLU A C 1
ATOM 943 O O . GLU A 1 128 ? 24.024 -17.708 -20.851 1.00 63.50 128 GLU A O 1
ATOM 948 N N . ILE A 1 129 ? 25.009 -16.830 -22.699 1.00 55.41 129 ILE A N 1
ATOM 949 C CA . ILE A 1 129 ? 25.939 -15.863 -22.072 1.00 55.41 129 ILE A CA 1
ATOM 950 C C . ILE A 1 129 ? 25.432 -14.435 -22.229 1.00 55.41 129 ILE A C 1
ATOM 952 O O . ILE A 1 129 ? 24.919 -14.121 -23.326 1.00 55.41 129 ILE A O 1
#

Foldseek 3Di:
DQDAAALVCVQVPPPDPPDDDPDDDPDDGADPQWHQYPVRDTHHNVPHPRPPCPDPPVAEDPQKDWDQFDFPDFAALCCVVVVDPDDDGDRGGDTGIHGHPQWGQYPVRDTDGNVPSDDPDPPDDPPDD

Secondary structure (DSSP, 8-state):
-----BHHHHHTTT-S----------S--PPTT-EE-TTS-EE-TTTS-----S-S-TT--TTEEEEEEEESS--BHHHHTTSS--------EEEEEEEPTTEEE-TTS-EEEGGG-PPPP--PPTT--